Protein AF-A0AAV8XBT8-F1 (afdb_monomer_lite)

Sequence (135 aa):
MTQSQFKLPLLEVRPECAGLLRN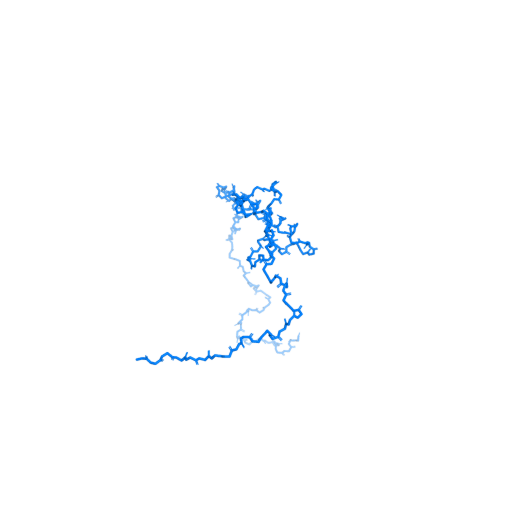LPVTEPPITPPSQSLSPYFSDNTDPEKYLKAGFTGHVPFGYASFGKTNEPMTNSALCDFTTNYRKRLSNEWAPVQIDKPEPPMLIQPTEIYHKHIGQLPNYGGHIPGAIFRI

pLDDT: mean 80.47, std 11.42, range [41.56, 94.75]

Secondary structure (DSSP, 8-state):
------------S-GGGTT--S-----PPP-PPPP-PPPTTTS-TT-TT-SPPTT--S--TTGGG-TTS-HHHHHHHHHHHHHHHHHHHHHHTTS------PPPP--SS---SS-SSSSPPTT--S--TTGGG--

Structure (mmCIF, N/CA/C/O backbone):
data_AF-A0AAV8XBT8-F1
#
_entry.id   AF-A0AAV8XBT8-F1
#
loop_
_atom_site.group_PDB
_atom_site.id
_atom_site.type_symbol
_atom_site.label_atom_id
_atom_site.label_alt_id
_atom_site.label_comp_id
_atom_site.label_asym_id
_atom_site.label_entity_id
_atom_site.label_seq_id
_atom_site.pdbx_PDB_ins_code
_atom_site.Cartn_x
_atom_site.Cartn_y
_atom_site.Cartn_z
_atom_site.occupancy
_atom_site.B_iso_or_equiv
_atom_site.auth_seq_id
_atom_site.auth_comp_id
_atom_site.auth_asym_id
_atom_site.auth_atom_id
_atom_site.pdbx_PDB_model_num
ATOM 1 N N . MET A 1 1 ? -64.464 36.083 16.682 1.00 41.56 1 MET A N 1
ATOM 2 C CA . MET A 1 1 ? -63.796 34.770 16.550 1.00 41.56 1 MET A CA 1
ATOM 3 C C . MET A 1 1 ? -64.556 33.775 17.413 1.00 41.56 1 MET A C 1
ATOM 5 O O . MET A 1 1 ? -64.715 34.032 18.598 1.00 41.56 1 MET A O 1
ATOM 9 N N . THR A 1 2 ? -65.108 32.716 16.829 1.00 46.78 2 THR A N 1
ATOM 10 C CA . THR A 1 2 ? -65.909 31.694 17.525 1.00 46.78 2 THR A CA 1
ATOM 11 C C . THR A 1 2 ? -65.005 30.556 18.001 1.00 46.78 2 THR A C 1
ATOM 13 O O . THR A 1 2 ? -64.378 29.891 17.180 1.00 46.78 2 THR A O 1
ATOM 16 N N . GLN A 1 3 ? -64.922 30.332 19.316 1.00 60.34 3 GLN A N 1
ATOM 17 C CA . GLN A 1 3 ? -64.258 29.157 19.891 1.00 60.34 3 GLN A CA 1
ATOM 18 C C . GLN A 1 3 ? -65.140 27.920 19.681 1.00 60.34 3 GLN A C 1
ATOM 20 O O . GLN A 1 3 ? -66.298 27.901 20.096 1.00 60.34 3 GLN A O 1
ATOM 25 N N . SER A 1 4 ? -64.589 26.889 19.043 1.00 59.00 4 SER A N 1
ATOM 26 C CA . SER A 1 4 ? -65.241 25.585 18.914 1.00 59.00 4 SER A CA 1
ATOM 27 C C . SER A 1 4 ? -65.282 24.895 20.281 1.00 59.00 4 SER A C 1
ATOM 29 O O . SER A 1 4 ? -64.238 24.554 20.835 1.00 59.00 4 SER A O 1
ATOM 31 N N . GLN A 1 5 ? -66.481 24.710 20.839 1.00 65.06 5 GLN A N 1
ATOM 32 C CA . GLN A 1 5 ? -66.710 23.920 22.052 1.00 65.06 5 GLN A CA 1
ATOM 33 C C . GLN A 1 5 ? -67.070 22.484 21.659 1.00 65.06 5 GLN A C 1
ATOM 35 O O . GLN A 1 5 ? -68.241 22.111 21.634 1.00 65.06 5 GLN A O 1
ATOM 40 N N . PHE A 1 6 ? -66.068 21.667 21.336 1.00 63.19 6 PHE A N 1
ATOM 41 C CA . PHE A 1 6 ? -66.275 20.224 21.212 1.00 63.19 6 PHE A CA 1
ATOM 42 C C . PHE A 1 6 ? -66.114 19.570 22.588 1.00 63.19 6 PHE A C 1
ATOM 44 O O . PHE A 1 6 ? -65.070 19.682 23.223 1.00 63.19 6 PHE A O 1
ATOM 51 N N . LYS A 1 7 ? -67.181 18.917 23.060 1.00 63.47 7 LYS A N 1
ATOM 52 C CA . LYS A 1 7 ? -67.321 18.369 24.420 1.00 63.47 7 LYS A CA 1
ATOM 53 C C . LYS A 1 7 ? -67.361 16.836 24.419 1.00 63.47 7 LYS A C 1
ATOM 55 O O . LYS A 1 7 ? -68.115 16.233 25.176 1.00 63.47 7 LYS A O 1
ATOM 60 N N . LEU A 1 8 ? -66.604 16.201 23.523 1.00 67.19 8 LEU A N 1
ATOM 61 C CA . LEU A 1 8 ? -66.467 14.746 23.535 1.00 67.19 8 LEU A CA 1
ATOM 62 C C . LEU A 1 8 ? -65.398 14.354 24.566 1.00 67.19 8 LEU A C 1
ATOM 64 O O . LEU A 1 8 ? -64.299 14.912 24.519 1.00 67.19 8 LEU A O 1
ATOM 68 N N . PRO A 1 9 ? -65.688 13.423 25.493 1.00 67.62 9 PRO A N 1
ATOM 69 C CA . PRO A 1 9 ? -64.660 12.868 26.359 1.00 67.62 9 PRO A CA 1
ATOM 70 C C . PRO A 1 9 ? -63.624 12.147 25.492 1.00 67.62 9 PRO A C 1
ATOM 72 O O . PRO A 1 9 ? -63.979 11.417 24.565 1.00 67.62 9 PRO A O 1
ATOM 75 N N . LEU A 1 10 ? -62.341 12.374 25.774 1.00 65.62 10 LEU A N 1
ATOM 76 C CA . LEU A 1 10 ? -61.260 11.635 25.129 1.00 65.62 10 LEU A CA 1
ATOM 77 C C . LEU A 1 10 ? -61.424 10.151 25.486 1.00 65.62 10 LEU A C 1
ATOM 79 O O . LEU A 1 10 ? -61.277 9.769 26.643 1.00 65.62 10 LEU A O 1
ATOM 83 N N . LEU A 1 11 ? -61.779 9.332 24.497 1.00 68.62 11 LEU A N 1
ATOM 84 C CA . LEU A 1 11 ? -61.852 7.881 24.639 1.00 68.62 11 LEU A CA 1
ATOM 85 C C . LEU A 1 11 ? -60.439 7.310 24.500 1.00 68.62 11 LEU A C 1
ATOM 87 O O . LEU A 1 11 ? -59.784 7.516 23.476 1.00 68.62 11 LEU A O 1
ATOM 91 N N . GLU A 1 12 ? -59.965 6.593 25.519 1.00 65.19 12 GLU A N 1
ATOM 92 C CA . GLU A 1 12 ? -58.714 5.844 25.418 1.00 65.19 12 GLU A CA 1
ATOM 93 C C . GLU A 1 12 ? -58.863 4.747 24.363 1.00 65.19 12 GLU A C 1
ATOM 95 O O . GLU A 1 12 ? -59.645 3.811 24.505 1.00 65.19 12 GLU A O 1
ATOM 100 N N . VAL A 1 13 ? -58.103 4.873 23.276 1.00 65.81 13 VAL A N 1
ATOM 101 C CA . VAL A 1 13 ? -58.205 3.978 22.113 1.00 65.81 13 VAL A CA 1
ATOM 102 C C . VAL A 1 13 ? -57.604 2.590 22.406 1.00 65.81 13 VAL A C 1
ATOM 104 O O . VAL A 1 13 ? -57.884 1.657 21.656 1.00 65.81 13 VAL A O 1
ATOM 107 N N . ARG A 1 14 ? -56.793 2.441 23.474 1.00 68.06 14 ARG A N 1
ATOM 108 C CA . ARG A 1 14 ? -56.101 1.196 23.886 1.00 68.06 14 ARG A CA 1
ATOM 109 C C . ARG A 1 14 ? -55.783 1.155 25.393 1.00 68.06 14 ARG A C 1
ATOM 111 O O . ARG A 1 14 ? -54.668 1.528 25.778 1.00 68.06 14 ARG A O 1
ATOM 118 N N . PRO A 1 15 ? -56.723 0.729 26.253 1.00 68.94 15 PRO A N 1
ATOM 119 C CA . PRO A 1 15 ? -56.503 0.658 27.700 1.00 68.94 15 PRO A CA 1
ATOM 120 C C . PRO A 1 15 ? -55.397 -0.338 28.089 1.00 68.94 15 PRO A C 1
ATOM 122 O O . PRO A 1 15 ? -54.740 -0.161 29.107 1.00 68.94 15 PRO A O 1
ATOM 125 N N . GLU A 1 16 ? -55.106 -1.344 27.260 1.00 71.00 16 GLU A N 1
ATOM 126 C CA . GLU A 1 16 ? -54.014 -2.302 27.472 1.00 71.00 16 GLU A CA 1
ATOM 127 C C . GLU A 1 16 ? -52.615 -1.675 27.355 1.00 71.00 16 GLU A C 1
ATOM 129 O O . GLU A 1 16 ? -51.627 -2.246 27.811 1.00 71.00 16 GLU A O 1
ATOM 134 N N . CYS A 1 17 ? -52.521 -0.499 26.732 1.00 62.28 17 CYS A N 1
ATOM 135 C CA . CYS A 1 17 ? -51.286 0.271 26.614 1.00 62.28 17 CYS A CA 1
ATOM 136 C C . CYS A 1 17 ? -51.183 1.391 27.662 1.00 62.28 17 CYS A C 1
ATOM 138 O O . CYS A 1 17 ? -50.178 2.111 27.675 1.00 62.28 17 CYS A O 1
ATOM 140 N N . ALA A 1 18 ? -52.188 1.552 28.530 1.00 61.12 18 ALA A N 1
ATOM 141 C CA . ALA A 1 18 ? -52.143 2.495 29.638 1.00 61.12 18 ALA A CA 1
ATOM 142 C C . ALA A 1 18 ? -51.095 2.015 30.659 1.00 61.12 18 ALA A C 1
ATOM 144 O O . ALA A 1 18 ? -51.279 1.013 31.342 1.00 61.12 18 ALA A O 1
ATOM 145 N N . GLY A 1 19 ? -49.950 2.701 30.719 1.00 64.88 19 GLY A N 1
ATOM 146 C CA . GLY A 1 19 ? -48.833 2.362 31.614 1.00 64.88 19 GLY A CA 1
ATOM 147 C C . GLY A 1 19 ? -47.571 1.837 30.921 1.00 64.88 19 GLY A C 1
ATOM 148 O O . GLY A 1 19 ? -46.522 1.768 31.560 1.00 64.88 19 GLY A O 1
ATOM 149 N N . LEU A 1 20 ? -47.611 1.553 29.612 1.00 63.00 20 LEU A N 1
ATOM 150 C CA . LEU A 1 20 ? -46.387 1.362 28.828 1.00 63.00 20 LEU A CA 1
ATOM 151 C C . LEU A 1 20 ? -45.715 2.725 28.632 1.00 63.00 20 LEU A C 1
ATOM 153 O O . LEU A 1 20 ? -46.047 3.481 27.714 1.00 63.00 20 LEU A O 1
ATOM 157 N N . LEU A 1 21 ? -44.771 3.049 29.517 1.00 64.81 21 LEU A N 1
ATOM 158 C CA . LEU A 1 21 ? -43.859 4.179 29.358 1.00 64.81 21 LEU A CA 1
ATOM 159 C C . LEU A 1 21 ? -43.094 4.004 28.040 1.00 64.81 21 LEU A C 1
ATOM 161 O O . LEU A 1 21 ? -42.098 3.293 27.972 1.00 64.81 21 LEU A O 1
ATOM 165 N N . ARG A 1 22 ? -43.561 4.672 26.978 1.00 62.94 22 ARG A N 1
ATOM 166 C CA . ARG A 1 22 ? -42.886 4.691 25.666 1.00 62.94 22 ARG A CA 1
ATOM 167 C C . ARG A 1 22 ? -41.481 5.297 25.739 1.00 62.94 22 ARG A C 1
ATOM 169 O O . ARG A 1 22 ? -40.665 5.03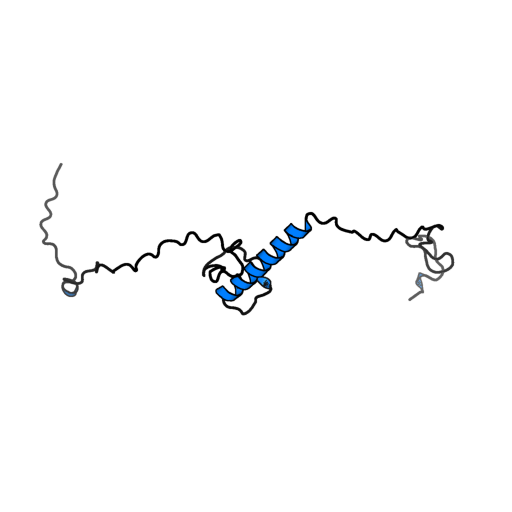9 24.866 1.00 62.94 22 ARG A O 1
ATOM 176 N N . ASN A 1 23 ? -41.212 6.065 26.793 1.00 69.00 23 ASN A N 1
ATOM 177 C CA . ASN A 1 23 ? -39.960 6.770 27.028 1.00 69.00 23 ASN A CA 1
ATOM 178 C C . ASN A 1 23 ? -39.278 6.213 28.282 1.00 69.00 23 ASN A C 1
ATOM 180 O O . ASN A 1 23 ? -39.134 6.925 29.275 1.00 69.00 23 ASN A O 1
ATOM 184 N N . LEU A 1 24 ? -38.903 4.931 28.271 1.00 72.12 24 LEU A N 1
ATOM 185 C CA . LEU A 1 24 ? -37.962 4.444 29.275 1.00 72.12 24 LEU A CA 1
ATOM 186 C C . LEU A 1 24 ? -36.645 5.212 29.063 1.00 72.12 24 LEU A C 1
ATOM 188 O O . LEU A 1 24 ? -36.120 5.166 27.947 1.00 72.12 24 LEU A O 1
ATOM 192 N N . PRO A 1 25 ? -36.121 5.943 30.062 1.00 71.62 25 PRO A N 1
ATOM 193 C CA . PRO A 1 25 ? -34.821 6.576 29.930 1.00 71.62 25 PRO A CA 1
ATOM 194 C C . PRO A 1 25 ? -33.781 5.466 29.783 1.00 71.62 25 PRO A C 1
ATOM 196 O O . PRO A 1 25 ? -33.477 4.744 30.730 1.00 71.62 25 PRO A O 1
ATOM 199 N N . VAL A 1 26 ? -33.291 5.288 28.561 1.00 77.56 26 VAL A N 1
ATOM 200 C CA . VAL A 1 26 ? -32.167 4.404 28.281 1.00 77.56 26 VAL A CA 1
ATOM 201 C C . VAL A 1 26 ? -30.923 5.123 28.773 1.00 77.56 26 VAL A C 1
ATOM 203 O O . VAL A 1 26 ? -30.652 6.248 28.360 1.00 77.56 26 VAL A O 1
ATOM 206 N N . THR A 1 27 ? -30.181 4.492 29.676 1.00 80.81 27 THR A N 1
ATOM 207 C CA . THR A 1 27 ? -28.882 5.003 30.104 1.00 80.81 27 THR A CA 1
ATOM 208 C C . THR A 1 27 ? -27.951 4.965 28.898 1.00 80.81 27 THR A C 1
ATOM 210 O O . THR A 1 27 ? -27.581 3.884 28.436 1.00 80.81 27 THR A O 1
ATOM 213 N N . GLU A 1 28 ? -27.615 6.132 28.352 1.00 80.06 28 GLU A N 1
ATOM 214 C CA . GLU A 1 28 ? -26.648 6.211 27.262 1.00 80.06 28 GLU A CA 1
ATOM 215 C C . GLU A 1 28 ? -25.301 5.653 27.746 1.00 80.06 28 GLU A C 1
ATOM 217 O O . GLU A 1 28 ? -24.890 5.923 28.883 1.00 80.06 28 GLU A O 1
ATOM 222 N N . PRO A 1 29 ? -24.609 4.845 26.925 1.00 82.19 29 PRO A N 1
ATOM 223 C CA . PRO A 1 29 ? -23.275 4.391 27.272 1.00 82.19 29 PRO A CA 1
ATOM 224 C C . PRO A 1 29 ? -22.358 5.610 27.460 1.00 82.19 29 PRO A C 1
ATOM 226 O O . PRO A 1 29 ? -22.484 6.592 26.723 1.00 82.19 29 PRO A O 1
ATOM 229 N N . PRO A 1 30 ? -21.428 5.572 28.431 1.00 82.25 30 PRO A N 1
ATOM 230 C CA . PRO A 1 30 ? -20.521 6.684 28.666 1.00 82.25 30 PRO A CA 1
ATOM 231 C C . PRO A 1 30 ? -19.719 6.979 27.396 1.00 82.25 30 PRO A C 1
ATOM 233 O O . PRO A 1 30 ? -19.049 6.102 26.848 1.00 82.25 30 PRO A O 1
ATOM 236 N N . ILE A 1 31 ? -19.793 8.227 26.930 1.00 80.19 31 ILE A N 1
ATOM 237 C CA . ILE A 1 31 ? -19.020 8.698 25.783 1.00 80.19 31 ILE A CA 1
ATOM 238 C C . ILE A 1 31 ? -17.558 8.742 26.222 1.00 80.19 31 ILE A C 1
ATOM 240 O O . ILE A 1 31 ? -17.170 9.562 27.055 1.00 80.19 31 ILE A O 1
ATOM 244 N N . THR A 1 32 ? -16.733 7.852 25.678 1.00 77.19 32 THR A N 1
ATOM 245 C CA . THR A 1 32 ? -15.284 7.967 25.840 1.00 77.19 32 THR A CA 1
ATOM 246 C C . THR A 1 32 ? -14.822 9.250 25.156 1.00 77.19 32 THR A C 1
ATOM 248 O O . THR A 1 32 ? -15.199 9.471 23.999 1.00 77.19 32 THR A O 1
ATOM 251 N N . PRO A 1 33 ? -14.026 10.103 25.826 1.00 79.00 33 PRO A N 1
ATOM 252 C CA . PRO A 1 33 ? -13.534 11.320 25.204 1.00 79.00 33 PRO A CA 1
ATOM 253 C C . PRO A 1 33 ? -12.772 10.963 23.919 1.00 79.00 33 PRO A C 1
ATOM 255 O O . PRO A 1 33 ? -12.041 9.967 23.908 1.00 79.00 33 PRO A O 1
ATOM 258 N N . PRO A 1 34 ? -12.945 11.734 22.830 1.00 70.31 34 PRO A N 1
ATOM 259 C CA . PRO A 1 34 ? -12.222 11.477 21.598 1.00 70.31 34 PRO A CA 1
ATOM 260 C C . PRO A 1 34 ? -10.725 11.572 21.886 1.00 70.31 34 PRO A C 1
ATOM 262 O O . PRO A 1 34 ? -10.230 12.604 22.343 1.00 70.31 34 PRO A O 1
ATOM 265 N N . SER A 1 35 ? -10.006 10.480 21.632 1.00 70.00 35 SER A N 1
ATOM 266 C CA . SER A 1 35 ? -8.549 10.510 21.610 1.00 70.00 35 SER A CA 1
ATOM 267 C C . SER A 1 35 ? -8.126 11.534 20.559 1.00 70.00 35 SER A C 1
ATOM 269 O O . SER A 1 35 ? -8.598 11.483 19.422 1.00 70.00 35 SER A O 1
ATOM 271 N N . GLN A 1 36 ? -7.241 12.467 20.915 1.00 64.12 36 GLN A N 1
ATOM 272 C CA . GLN A 1 36 ? -6.585 13.358 19.951 1.00 64.12 36 GLN A CA 1
ATOM 273 C C . GLN A 1 36 ? -5.532 12.578 19.144 1.00 64.12 36 GLN A C 1
ATOM 275 O O . GLN A 1 36 ? -4.390 13.010 19.000 1.00 64.12 36 GLN A O 1
ATOM 280 N N . SER A 1 37 ? -5.888 11.384 18.665 1.00 65.38 37 SER A N 1
ATOM 281 C CA . SER A 1 37 ? -4.997 10.554 17.878 1.00 65.38 37 SER A CA 1
ATOM 282 C C . SER A 1 37 ? -4.712 11.269 16.567 1.00 65.38 37 SER A C 1
ATOM 284 O O . SER A 1 37 ? -5.627 11.714 15.866 1.00 65.38 37 SER A O 1
ATOM 286 N N . LEU A 1 38 ? -3.429 11.355 16.233 1.00 75.88 38 LEU A N 1
ATOM 287 C CA . LEU A 1 38 ? -2.988 11.712 14.896 1.00 75.88 38 LEU A CA 1
ATOM 288 C C . LEU A 1 38 ? -3.711 10.835 13.865 1.00 75.88 38 LEU A C 1
ATOM 290 O O . LEU A 1 38 ? -4.125 9.709 14.143 1.00 75.88 38 LEU A O 1
ATOM 294 N N . SER A 1 39 ? -3.876 11.375 12.660 1.00 85.69 39 SER A N 1
ATOM 295 C CA . SER A 1 39 ? -4.457 10.625 11.551 1.00 85.69 39 SER A CA 1
ATOM 296 C C . SER A 1 39 ? -3.704 9.296 11.356 1.00 85.69 39 SER A C 1
ATOM 298 O O . SER A 1 39 ? -2.470 9.337 11.281 1.00 85.69 39 SER A O 1
ATOM 300 N N . PRO A 1 40 ? -4.393 8.145 11.185 1.00 88.62 40 PRO A N 1
ATOM 301 C CA . PRO A 1 40 ? -3.756 6.828 11.035 1.00 88.62 40 PRO A CA 1
ATOM 302 C C . PRO A 1 40 ? -2.711 6.769 9.912 1.00 88.62 40 PRO A C 1
ATOM 304 O O . PRO A 1 40 ? -1.795 5.950 9.929 1.00 88.62 40 PRO A O 1
ATOM 307 N N . TYR A 1 41 ? -2.820 7.668 8.933 1.00 89.69 41 TYR A N 1
ATOM 308 C CA . TYR A 1 41 ? -1.856 7.820 7.847 1.00 89.69 41 TYR A CA 1
ATOM 309 C C . TYR A 1 41 ? -0.455 8.236 8.309 1.00 89.69 41 TYR A C 1
ATOM 311 O O . TYR A 1 41 ? 0.511 7.914 7.624 1.00 89.69 41 TYR A O 1
ATOM 319 N N . PHE A 1 42 ? -0.330 8.937 9.437 1.00 86.44 42 PHE A N 1
ATOM 320 C CA . PHE A 1 42 ? 0.940 9.483 9.928 1.00 86.44 42 PHE A CA 1
ATOM 321 C C . PHE A 1 42 ? 1.264 9.096 11.376 1.00 86.44 42 PHE A C 1
ATOM 323 O O . PHE A 1 42 ? 2.334 9.461 11.864 1.00 86.44 42 PHE A O 1
ATOM 330 N N . SER A 1 43 ? 0.395 8.326 12.038 1.00 89.69 43 SER A N 1
ATOM 331 C CA . SER A 1 43 ? 0.696 7.680 13.319 1.00 89.69 43 SER A CA 1
ATOM 332 C C . SER A 1 43 ? 1.925 6.771 13.216 1.00 89.69 43 SER A C 1
ATOM 334 O O . SER A 1 43 ? 2.316 6.330 12.124 1.00 89.69 43 SER A O 1
ATOM 336 N N . ASP A 1 44 ? 2.560 6.485 14.350 1.00 90.38 44 ASP A N 1
ATOM 337 C CA . ASP A 1 44 ? 3.731 5.612 14.372 1.00 90.38 44 ASP A CA 1
ATOM 338 C C . ASP A 1 44 ? 3.370 4.150 14.063 1.00 90.38 44 ASP A C 1
ATOM 340 O O . ASP A 1 44 ? 2.251 3.711 14.291 1.00 90.38 44 ASP A O 1
ATOM 344 N N . ASN A 1 45 ? 4.314 3.379 13.520 1.00 92.06 45 ASN A N 1
ATOM 345 C CA . ASN A 1 45 ? 4.081 1.972 13.158 1.00 92.06 45 ASN A CA 1
ATOM 346 C C . ASN A 1 45 ? 3.865 1.065 14.374 1.00 92.06 45 ASN A C 1
ATOM 348 O O . ASN A 1 45 ? 3.345 -0.035 14.226 1.00 92.06 45 ASN A O 1
ATOM 352 N N . THR A 1 46 ? 4.291 1.513 15.554 1.00 91.44 46 THR A N 1
ATOM 353 C CA . THR A 1 46 ? 4.107 0.796 16.819 1.00 91.44 46 THR A CA 1
ATOM 354 C C . THR A 1 46 ? 2.724 1.024 17.434 1.00 91.44 46 THR A C 1
ATOM 356 O O . THR A 1 46 ? 2.364 0.327 18.380 1.00 91.44 46 THR A O 1
ATOM 359 N N . ASP A 1 47 ? 1.948 1.976 16.904 1.00 90.75 47 ASP A N 1
ATOM 360 C CA . ASP A 1 47 ? 0.638 2.340 17.432 1.00 90.75 47 ASP A CA 1
ATOM 361 C C . ASP A 1 47 ? -0.409 1.262 17.086 1.00 90.75 47 ASP A C 1
ATOM 363 O O . ASP A 1 47 ? -0.677 1.030 15.898 1.00 90.75 47 ASP A O 1
ATOM 367 N N . PRO A 1 48 ? -1.028 0.604 18.088 1.00 89.56 48 PRO A N 1
ATOM 368 C CA . PRO A 1 48 ? -2.067 -0.391 17.843 1.00 89.56 48 PRO A CA 1
ATOM 369 C C . PRO A 1 48 ? -3.320 0.215 17.199 1.00 89.56 48 PRO A C 1
ATOM 371 O O . PRO A 1 48 ? -4.023 -0.481 16.477 1.00 89.56 48 PRO A O 1
ATOM 374 N N . GLU A 1 49 ? -3.584 1.512 17.386 1.00 90.00 49 GLU A N 1
ATOM 375 C CA . GLU A 1 49 ? -4.748 2.200 16.815 1.00 90.00 49 GLU A CA 1
ATOM 376 C C . GLU A 1 49 ? -4.506 2.708 15.383 1.00 90.00 49 GLU A C 1
ATOM 378 O O . GLU A 1 49 ? -5.355 3.381 14.789 1.00 90.00 49 GLU A O 1
ATOM 383 N N . LYS A 1 50 ? -3.369 2.347 14.775 1.00 92.62 50 LYS A N 1
ATOM 384 C CA . LYS A 1 50 ? -3.052 2.659 13.380 1.00 92.62 50 LYS A CA 1
ATOM 385 C C . LYS A 1 50 ? -3.790 1.729 12.420 1.00 92.62 50 LYS A C 1
ATOM 387 O O . LYS A 1 50 ? -3.194 0.886 11.763 1.00 92.62 50 LYS A O 1
ATOM 392 N N . TYR A 1 51 ? -5.099 1.877 12.321 1.00 93.62 51 TYR A N 1
ATOM 393 C CA . TYR A 1 51 ? -5.932 1.187 11.340 1.00 93.62 51 TYR A CA 1
ATOM 394 C C . TYR A 1 51 ? -7.123 2.064 10.966 1.00 93.62 51 TYR A C 1
ATOM 396 O O . TYR A 1 51 ? -7.435 3.055 11.629 1.00 93.62 51 TYR A O 1
ATOM 404 N N . LEU A 1 52 ? -7.794 1.723 9.871 1.00 93.06 52 LEU A N 1
ATOM 405 C CA . LEU A 1 52 ? -8.981 2.456 9.445 1.00 93.06 52 LEU A CA 1
ATOM 406 C C . LEU A 1 52 ? -10.208 1.841 10.112 1.00 93.06 52 LEU A C 1
ATOM 408 O O . LEU A 1 52 ? -10.388 0.625 10.119 1.00 93.06 52 LEU A O 1
ATOM 412 N N . LYS A 1 53 ? -11.068 2.683 10.688 1.00 91.94 53 LYS A N 1
ATOM 413 C CA . LYS A 1 53 ? -12.278 2.204 11.361 1.00 91.94 53 LYS A CA 1
ATOM 414 C C . LYS A 1 53 ? -13.224 1.527 10.363 1.00 91.94 53 LYS A C 1
ATOM 416 O O . LYS A 1 53 ? -13.269 1.868 9.177 1.00 91.94 53 LYS A O 1
ATOM 421 N N . ALA A 1 54 ? -13.987 0.549 10.849 1.00 90.88 54 ALA A N 1
ATOM 422 C CA . ALA A 1 54 ? -14.988 -0.136 10.040 1.00 90.88 54 ALA A CA 1
ATOM 423 C C . ALA A 1 54 ? -15.986 0.869 9.439 1.00 90.88 54 ALA A C 1
ATOM 425 O O . ALA A 1 54 ? -16.441 1.782 10.123 1.00 90.88 54 ALA A O 1
ATOM 426 N N . GLY A 1 55 ? -16.300 0.712 8.151 1.00 91.38 55 GLY A N 1
ATOM 427 C CA . GLY A 1 55 ? -17.144 1.656 7.411 1.00 91.38 55 GLY A CA 1
ATOM 428 C C . GLY A 1 55 ? -16.389 2.806 6.738 1.00 91.38 55 GLY A C 1
ATOM 429 O O . GLY A 1 55 ? -17.017 3.617 6.065 1.00 91.38 55 GLY A O 1
ATOM 430 N N . PHE A 1 56 ? -15.059 2.877 6.856 1.00 91.62 56 PHE A N 1
ATOM 431 C CA . PHE A 1 56 ? -14.263 3.804 6.054 1.00 91.62 56 PHE A 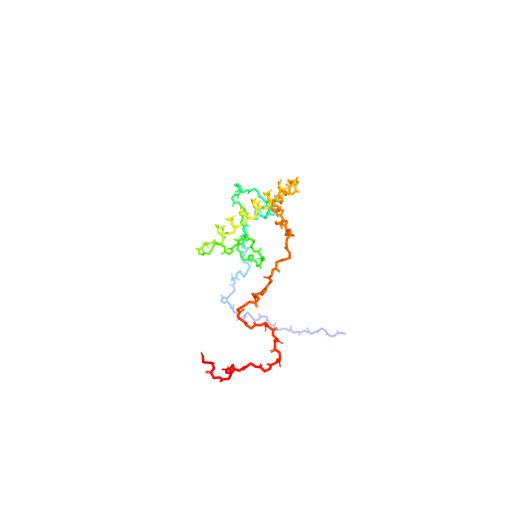CA 1
ATOM 432 C C . PHE A 1 56 ? -14.396 3.490 4.555 1.00 91.62 56 PHE A C 1
ATOM 434 O O . PHE A 1 56 ? -14.129 2.372 4.119 1.00 91.62 56 PHE A O 1
ATOM 441 N N . THR A 1 57 ? -14.798 4.487 3.767 1.00 92.19 57 THR A N 1
ATOM 442 C CA . THR A 1 57 ? -15.050 4.369 2.317 1.00 92.19 57 THR A CA 1
ATOM 443 C C . THR A 1 57 ? -13.974 5.030 1.455 1.00 92.19 57 THR A C 1
ATOM 445 O O . THR A 1 57 ? -14.073 5.029 0.228 1.00 92.19 57 THR A O 1
ATOM 448 N N . GLY A 1 58 ? -12.955 5.622 2.080 1.00 91.44 58 GLY A N 1
ATOM 449 C CA . GLY A 1 58 ? -11.855 6.271 1.379 1.00 91.44 58 GLY A CA 1
ATOM 450 C C . GLY A 1 58 ? -10.819 5.285 0.837 1.00 91.44 58 GLY A C 1
ATOM 451 O O . GLY A 1 58 ? -10.892 4.070 1.025 1.00 91.44 58 GLY A O 1
ATOM 452 N N . HIS A 1 59 ? -9.803 5.830 0.173 1.00 91.50 59 HIS A N 1
ATOM 453 C CA . HIS A 1 59 ? -8.709 5.038 -0.376 1.00 91.50 59 HIS A CA 1
ATOM 454 C C . HIS A 1 59 ? -7.770 4.500 0.721 1.00 91.50 59 HIS A C 1
ATOM 456 O O . HIS A 1 59 ? -7.301 5.254 1.580 1.00 91.50 59 HIS A O 1
ATOM 462 N N . VAL A 1 60 ? -7.441 3.205 0.637 1.00 92.25 60 VAL A N 1
ATOM 463 C CA . VAL A 1 60 ? -6.450 2.534 1.493 1.00 92.25 60 VAL A CA 1
ATOM 464 C C . VAL A 1 60 ? -5.145 2.342 0.704 1.00 92.25 60 VAL A C 1
ATOM 466 O O . VAL A 1 60 ? -5.093 1.483 -0.184 1.00 92.25 60 VAL A O 1
ATOM 469 N N . PRO A 1 61 ? -4.082 3.114 0.995 1.00 91.31 61 PRO A N 1
ATOM 470 C CA . PRO A 1 61 ? -2.814 3.003 0.280 1.00 91.31 61 PRO A CA 1
ATOM 471 C C . PRO A 1 61 ? -2.188 1.632 0.542 1.00 91.31 61 PRO A C 1
ATOM 473 O O . PRO A 1 61 ? -2.258 1.141 1.659 1.00 91.31 61 PRO A O 1
ATOM 476 N N . PHE A 1 62 ? -1.592 1.003 -0.478 1.00 90.88 62 PHE A N 1
ATOM 477 C CA . PHE A 1 62 ? -0.993 -0.347 -0.399 1.00 90.88 62 PHE A CA 1
ATOM 478 C C . PHE A 1 62 ? -1.949 -1.482 0.043 1.00 90.88 62 PHE A C 1
ATOM 480 O O . PHE A 1 62 ? -1.519 -2.620 0.212 1.00 90.88 62 PHE A O 1
ATOM 487 N N . GLY A 1 63 ? -3.261 -1.228 0.148 1.00 88.69 63 GLY A N 1
ATOM 488 C CA . GLY A 1 63 ? -4.240 -2.223 0.605 1.00 88.69 63 GLY A CA 1
ATOM 489 C C . GLY A 1 63 ? -4.412 -3.424 -0.332 1.00 88.69 63 GLY A C 1
ATOM 490 O O . GLY A 1 63 ? -4.798 -4.500 0.117 1.00 88.69 63 GLY A O 1
ATOM 491 N N . TYR A 1 64 ? -4.074 -3.272 -1.617 1.00 85.50 64 TYR A N 1
ATOM 492 C CA . TYR A 1 64 ? -4.214 -4.331 -2.622 1.00 85.50 64 TYR A CA 1
ATOM 493 C C . TYR A 1 64 ? -3.358 -5.570 -2.324 1.00 85.50 64 TYR A C 1
ATOM 495 O O . TYR A 1 64 ? -3.689 -6.651 -2.775 1.00 85.50 64 TYR A O 1
ATOM 503 N N . ALA A 1 65 ? -2.254 -5.456 -1.585 1.00 83.12 65 ALA A N 1
ATOM 504 C CA . ALA A 1 65 ? -1.408 -6.615 -1.297 1.00 83.12 65 ALA A CA 1
ATOM 505 C C . ALA A 1 65 ? -1.972 -7.500 -0.167 1.00 83.12 65 ALA A C 1
ATOM 507 O O . ALA A 1 65 ? -1.534 -8.633 0.014 1.00 83.12 65 ALA A O 1
ATOM 508 N N . SER A 1 66 ? -2.944 -6.994 0.599 1.00 83.56 66 SER A N 1
ATOM 509 C CA . SER A 1 66 ? -3.422 -7.601 1.848 1.00 83.56 66 SER A CA 1
ATOM 510 C C . SER A 1 66 ? -4.800 -8.260 1.714 1.00 83.56 66 SER A C 1
ATOM 512 O O . SER A 1 66 ? -5.645 -8.139 2.602 1.00 83.56 66 SER A O 1
ATOM 514 N N . PHE A 1 67 ? -5.041 -8.971 0.610 1.00 81.81 67 PHE A N 1
ATOM 515 C CA . PHE A 1 67 ? -6.282 -9.727 0.419 1.00 81.81 67 PHE A CA 1
ATOM 516 C C . PHE A 1 67 ? -6.451 -10.837 1.473 1.00 81.81 67 PHE A C 1
ATOM 518 O O . PHE A 1 67 ? -5.486 -11.471 1.894 1.00 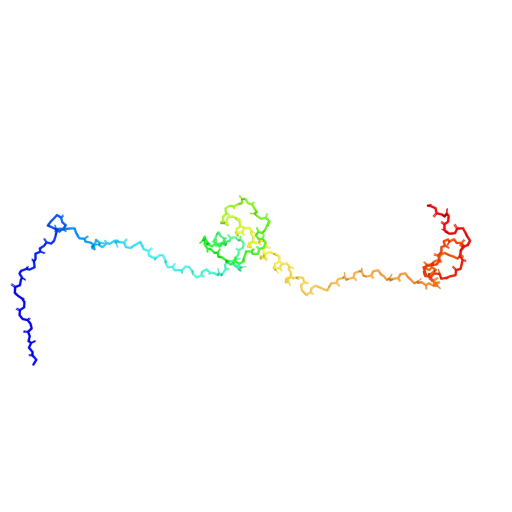81.81 67 PHE A O 1
ATOM 525 N N . GLY A 1 68 ? -7.696 -11.083 1.893 1.00 88.50 68 GLY A N 1
ATOM 526 C CA . GLY A 1 68 ? -8.055 -12.174 2.812 1.00 88.50 68 GLY A CA 1
ATOM 527 C C . GLY A 1 68 ? -7.880 -11.875 4.307 1.00 88.50 68 GLY A C 1
ATOM 528 O O . GLY A 1 68 ? -8.259 -12.701 5.133 1.00 88.50 68 GLY A O 1
ATOM 529 N N . LYS A 1 69 ? -7.353 -10.702 4.676 1.00 90.69 69 LYS A N 1
ATOM 530 C CA . LYS A 1 69 ? -7.283 -10.239 6.071 1.00 90.69 69 LYS A CA 1
ATOM 531 C C . LYS A 1 69 ? -8.557 -9.484 6.470 1.00 90.69 69 LYS A C 1
ATOM 533 O O . LYS A 1 69 ? -9.235 -8.898 5.628 1.00 90.69 69 LYS A O 1
ATOM 538 N N . THR A 1 70 ? -8.870 -9.470 7.765 1.00 93.00 70 THR A N 1
ATOM 539 C CA . THR A 1 70 ? -9.918 -8.601 8.325 1.00 93.00 70 THR A CA 1
ATOM 540 C C . THR A 1 70 ? -9.480 -7.131 8.286 1.00 93.00 70 THR A C 1
ATOM 542 O O . THR A 1 70 ? -8.296 -6.839 8.119 1.00 93.00 70 THR A O 1
ATOM 545 N N . ASN A 1 71 ? -10.429 -6.195 8.416 1.00 92.00 71 ASN A N 1
ATOM 546 C CA . ASN A 1 71 ? -10.186 -4.759 8.211 1.00 92.00 71 ASN A CA 1
ATOM 547 C C . ASN A 1 71 ? -8.988 -4.226 9.021 1.00 92.00 71 ASN A C 1
ATOM 549 O O . ASN A 1 71 ? -8.070 -3.649 8.444 1.00 92.00 71 ASN A O 1
ATOM 553 N N . GLU A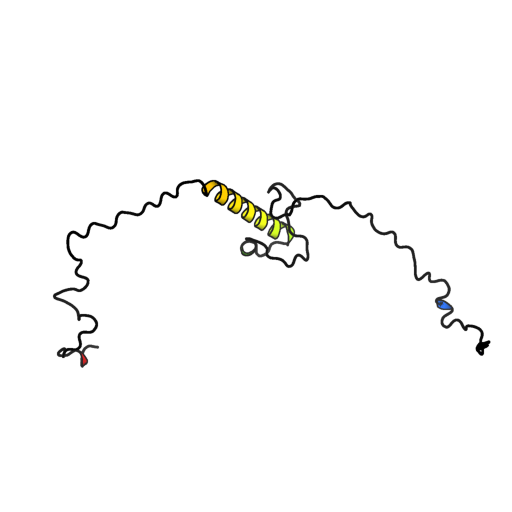 1 72 ? -8.966 -4.455 10.331 1.00 93.94 72 GLU A N 1
ATOM 554 C CA . GLU A 1 72 ? -7.918 -3.945 11.220 1.00 93.94 72 GLU A CA 1
ATOM 555 C C . GLU A 1 72 ? -6.501 -4.412 10.822 1.00 93.94 72 GLU A C 1
ATOM 557 O O . GLU A 1 72 ? -5.682 -3.559 10.473 1.00 93.94 72 GLU A O 1
ATOM 562 N N . PRO A 1 73 ? -6.186 -5.723 10.745 1.00 93.81 73 PRO A N 1
ATOM 563 C CA . PRO A 1 73 ? -4.851 -6.171 10.345 1.00 93.81 73 PRO A CA 1
ATOM 564 C C . PRO A 1 73 ? -4.522 -5.860 8.879 1.00 93.81 73 PRO A C 1
ATOM 566 O O . PRO A 1 73 ? -3.351 -5.687 8.537 1.00 93.81 73 PRO A O 1
ATOM 569 N N . MET A 1 74 ? -5.524 -5.787 7.995 1.00 94.31 74 MET A N 1
ATOM 570 C CA . MET A 1 74 ? -5.331 -5.373 6.603 1.00 94.31 74 MET A CA 1
ATOM 571 C C . MET A 1 74 ? -4.878 -3.911 6.527 1.00 94.31 74 MET A C 1
ATOM 573 O O . MET A 1 74 ? -3.861 -3.604 5.905 1.00 94.31 74 MET A O 1
ATOM 577 N N . THR A 1 75 ? -5.637 -3.005 7.143 1.00 94.50 75 THR A N 1
ATOM 578 C CA . THR A 1 75 ? -5.402 -1.562 7.046 1.00 94.50 75 THR A CA 1
ATOM 579 C C . THR A 1 75 ? -4.198 -1.132 7.874 1.00 94.50 75 THR A C 1
ATOM 581 O O . THR A 1 75 ? -3.440 -0.288 7.404 1.00 94.50 75 THR A O 1
ATOM 584 N N . ASN A 1 76 ? -3.931 -1.771 9.018 1.00 94.62 76 ASN A N 1
ATOM 585 C CA . ASN A 1 76 ? -2.703 -1.550 9.782 1.00 94.62 76 ASN A CA 1
ATOM 586 C C . ASN A 1 76 ? -1.447 -1.879 8.967 1.00 94.62 76 ASN A C 1
ATOM 588 O O . ASN A 1 76 ? -0.588 -1.016 8.789 1.00 94.62 76 ASN A O 1
ATOM 592 N N . SER A 1 77 ? -1.382 -3.082 8.383 1.00 94.38 77 SER A N 1
ATOM 593 C CA . SER A 1 77 ? -0.257 -3.494 7.532 1.00 94.38 77 SER A CA 1
ATOM 594 C C . SER A 1 77 ? -0.053 -2.519 6.370 1.00 94.38 77 SER A C 1
ATOM 596 O O . SER A 1 77 ? 1.061 -2.061 6.129 1.00 94.38 77 SER A O 1
ATOM 598 N N . ALA A 1 78 ? -1.138 -2.148 5.690 1.00 94.75 78 ALA A N 1
ATOM 599 C CA . ALA A 1 78 ? -1.096 -1.260 4.536 1.00 94.75 78 ALA A CA 1
ATOM 600 C C . ALA A 1 78 ? -0.615 0.165 4.894 1.00 94.75 78 ALA A C 1
ATOM 602 O O . ALA A 1 78 ? 0.187 0.761 4.172 1.00 94.75 78 ALA A O 1
ATOM 603 N N . LEU A 1 79 ? -1.046 0.706 6.039 1.00 94.50 79 LEU A N 1
ATOM 604 C CA . LEU A 1 79 ? -0.603 2.014 6.536 1.00 94.50 79 LEU A CA 1
ATOM 605 C C . LEU A 1 79 ? 0.857 1.993 7.024 1.00 94.50 79 LEU A C 1
ATOM 607 O O . LEU A 1 79 ? 1.593 2.971 6.843 1.00 94.50 79 LEU A O 1
ATOM 611 N N . CYS A 1 80 ? 1.306 0.889 7.619 1.00 94.00 80 CYS A N 1
ATOM 612 C CA . CYS A 1 80 ? 2.707 0.684 7.986 1.00 94.00 80 CYS A CA 1
ATOM 613 C C . CYS A 1 80 ? 3.612 0.641 6.746 1.00 94.00 80 CYS A C 1
ATOM 615 O O . CYS A 1 80 ? 4.634 1.333 6.705 1.00 94.00 80 CYS A O 1
ATOM 617 N N . ASP A 1 81 ? 3.203 -0.070 5.694 1.00 94.00 81 ASP A N 1
ATOM 618 C CA . ASP A 1 81 ? 3.922 -0.098 4.416 1.00 94.00 81 ASP A CA 1
ATOM 619 C C . ASP A 1 81 ? 3.952 1.282 3.755 1.00 94.00 81 ASP A C 1
ATOM 621 O O . ASP A 1 81 ? 5.009 1.736 3.304 1.00 94.00 81 ASP A O 1
ATOM 625 N N . PHE A 1 82 ? 2.815 1.985 3.747 1.00 93.50 82 PHE A N 1
ATOM 626 C CA . PHE A 1 82 ? 2.710 3.350 3.235 1.00 93.50 82 PHE A CA 1
ATOM 627 C C . PHE A 1 82 ? 3.709 4.288 3.915 1.00 93.50 82 PHE A C 1
ATOM 629 O O . PHE A 1 82 ? 4.528 4.918 3.246 1.00 93.50 82 PHE A O 1
ATOM 636 N N . THR A 1 83 ? 3.675 4.359 5.245 1.00 92.81 83 THR A N 1
ATOM 637 C CA . THR A 1 83 ? 4.541 5.264 6.016 1.00 92.81 83 THR A CA 1
ATOM 638 C C . THR A 1 83 ? 6.019 4.904 5.910 1.00 92.81 83 THR A C 1
ATOM 640 O O . THR A 1 83 ? 6.857 5.800 5.815 1.00 92.81 83 THR A O 1
ATOM 643 N N . THR A 1 84 ? 6.355 3.615 5.852 1.00 91.94 84 THR A N 1
ATOM 644 C CA . THR A 1 84 ? 7.736 3.148 5.662 1.00 91.94 84 THR A CA 1
ATOM 645 C C . THR A 1 84 ? 8.272 3.562 4.292 1.00 91.94 84 THR A C 1
ATOM 647 O O . THR A 1 84 ? 9.352 4.148 4.198 1.00 91.94 84 THR A O 1
ATOM 650 N N . ASN A 1 85 ? 7.497 3.333 3.226 1.00 91.06 85 ASN A N 1
ATOM 651 C CA . ASN A 1 85 ? 7.864 3.752 1.873 1.00 91.06 85 ASN A CA 1
ATOM 652 C C . ASN A 1 85 ? 7.941 5.276 1.746 1.00 91.06 85 ASN A C 1
ATOM 654 O O . ASN A 1 85 ? 8.866 5.794 1.121 1.00 91.06 85 ASN A O 1
ATOM 658 N N . TYR A 1 86 ? 7.003 5.998 2.357 1.00 90.44 86 TYR A N 1
ATOM 659 C CA . TYR A 1 86 ? 6.994 7.457 2.376 1.00 90.44 86 TYR A CA 1
ATOM 660 C C . TYR A 1 86 ? 8.259 8.022 3.039 1.00 90.44 86 TYR A C 1
ATOM 662 O O . TYR A 1 86 ? 8.965 8.824 2.431 1.00 90.44 86 TYR A O 1
ATOM 670 N N . ARG A 1 87 ? 8.616 7.533 4.236 1.00 89.31 87 ARG A N 1
ATOM 671 C CA . ARG A 1 87 ? 9.835 7.941 4.959 1.00 89.31 87 ARG A CA 1
ATOM 672 C C . ARG A 1 87 ? 11.111 7.590 4.185 1.00 89.31 87 ARG A C 1
ATOM 674 O O . ARG A 1 87 ? 12.005 8.424 4.092 1.00 89.31 87 ARG A O 1
ATOM 681 N N . LYS A 1 88 ? 11.177 6.399 3.579 1.00 88.88 88 LYS A N 1
ATOM 682 C CA . LYS A 1 88 ? 12.311 5.969 2.740 1.00 88.88 88 LYS A CA 1
ATOM 683 C C . LYS A 1 88 ? 12.485 6.842 1.494 1.00 88.88 88 LYS A C 1
ATOM 685 O O . LYS A 1 88 ? 13.604 7.091 1.057 1.00 88.88 88 LYS A O 1
ATOM 690 N N . ARG A 1 89 ? 11.386 7.293 0.887 1.00 86.31 89 ARG A N 1
ATOM 691 C CA . ARG A 1 89 ? 11.450 8.215 -0.253 1.00 86.31 89 ARG A CA 1
ATOM 692 C C . ARG A 1 89 ? 11.968 9.579 0.178 1.00 86.31 89 ARG A C 1
ATOM 694 O O . ARG A 1 89 ? 12.920 10.047 -0.430 1.00 86.31 89 ARG A O 1
ATOM 701 N N . LEU A 1 90 ? 11.420 10.146 1.254 1.00 85.25 90 LEU A N 1
ATOM 702 C CA . LEU A 1 90 ? 11.892 11.417 1.813 1.00 85.25 90 LEU A CA 1
ATOM 703 C C . LEU A 1 90 ? 13.385 11.380 2.167 1.00 85.25 90 LEU A C 1
ATOM 705 O O . LEU A 1 90 ? 14.103 12.333 1.882 1.00 85.25 90 LEU A O 1
ATOM 709 N N . SER A 1 91 ? 13.885 10.272 2.732 1.00 81.69 91 SER A N 1
ATOM 710 C CA . SER A 1 91 ? 15.317 10.146 3.037 1.00 81.69 91 SER A CA 1
ATOM 711 C C . SER A 1 91 ? 16.198 10.147 1.786 1.00 81.69 91 SER A C 1
ATOM 713 O O . SER A 1 91 ? 17.348 10.570 1.849 1.00 81.69 91 SER A O 1
ATOM 715 N N . ASN A 1 92 ? 15.665 9.690 0.650 1.00 73.44 92 ASN A N 1
ATOM 716 C CA . ASN A 1 92 ? 16.389 9.604 -0.615 1.00 73.44 92 ASN A CA 1
ATOM 717 C C . ASN A 1 92 ? 16.189 10.825 -1.525 1.00 73.44 92 ASN A C 1
ATOM 719 O O . ASN A 1 92 ? 16.874 10.908 -2.538 1.00 73.44 92 ASN A O 1
ATOM 723 N N . GLU A 1 93 ? 15.305 11.776 -1.199 1.00 70.88 93 GLU A N 1
ATOM 724 C CA . GLU A 1 93 ? 15.104 12.991 -2.014 1.00 70.88 93 GLU A CA 1
ATOM 725 C C . GLU A 1 93 ? 16.365 13.859 -2.095 1.00 70.88 93 GLU A C 1
ATOM 727 O O . GLU A 1 93 ? 16.621 14.494 -3.115 1.00 70.88 93 GLU A O 1
ATOM 732 N N . TRP A 1 94 ? 17.180 13.843 -1.041 1.00 69.44 94 TRP A N 1
ATOM 733 C CA . TRP A 1 94 ? 18.437 14.589 -0.969 1.00 69.44 94 TRP A CA 1
ATOM 734 C C . TRP A 1 94 ? 19.639 13.791 -1.481 1.00 69.44 94 TRP A C 1
ATOM 736 O O . TRP A 1 94 ? 20.736 14.338 -1.598 1.00 69.44 94 TRP A O 1
ATOM 746 N N . ALA A 1 95 ? 19.462 12.499 -1.766 1.00 72.75 95 ALA A N 1
ATOM 747 C CA . ALA A 1 95 ? 20.541 11.662 -2.258 1.00 72.75 95 ALA A CA 1
ATOM 748 C C . ALA A 1 95 ? 20.719 11.911 -3.766 1.00 72.75 95 ALA A C 1
ATOM 750 O O . ALA A 1 95 ? 19.768 11.716 -4.528 1.00 72.75 95 ALA A O 1
ATOM 751 N N . PRO A 1 96 ? 21.913 12.322 -4.233 1.00 72.75 96 PRO A N 1
ATOM 752 C CA . PRO A 1 96 ? 22.153 12.483 -5.658 1.00 72.75 96 PRO A CA 1
ATOM 753 C C . PRO A 1 96 ? 21.961 11.131 -6.344 1.00 72.75 96 PRO A C 1
ATOM 755 O O . PRO A 1 96 ? 22.703 10.181 -6.080 1.00 72.75 96 PRO A O 1
ATOM 758 N N . VAL A 1 97 ? 20.960 11.038 -7.224 1.00 71.81 97 VAL A N 1
ATOM 759 C CA . VAL A 1 97 ? 20.721 9.836 -8.026 1.00 71.81 97 VAL A CA 1
ATOM 760 C C . VAL A 1 97 ? 21.960 9.607 -8.884 1.00 71.81 97 VAL A C 1
ATOM 762 O O . VAL A 1 97 ? 22.231 10.368 -9.813 1.00 71.81 97 VAL A O 1
ATOM 765 N N . GLN A 1 98 ? 22.726 8.564 -8.564 1.00 71.38 98 GLN A N 1
ATOM 766 C CA . GLN A 1 98 ? 23.806 8.092 -9.421 1.00 71.38 98 GLN A CA 1
ATOM 767 C C . GLN A 1 98 ? 23.154 7.400 -10.617 1.00 71.38 98 GLN A C 1
ATOM 769 O O . GLN A 1 98 ? 22.876 6.202 -10.593 1.00 71.38 98 GLN A O 1
ATOM 774 N N . ILE A 1 99 ? 22.807 8.186 -11.637 1.00 72.50 99 ILE A N 1
ATOM 775 C CA . ILE A 1 99 ? 22.396 7.644 -12.926 1.00 72.50 99 ILE A CA 1
ATOM 776 C C . ILE A 1 99 ? 23.682 7.165 -13.581 1.00 72.50 99 ILE A C 1
ATOM 778 O O . ILE A 1 99 ? 24.381 7.944 -14.227 1.00 72.50 99 ILE A O 1
ATOM 782 N N . ASP A 1 100 ? 23.999 5.890 -13.383 1.00 72.00 100 ASP A N 1
ATOM 783 C CA . ASP A 1 100 ? 25.055 5.223 -14.129 1.00 72.00 100 ASP A CA 1
ATOM 784 C C . ASP A 1 100 ? 24.533 5.046 -15.559 1.00 72.00 100 ASP A C 1
ATOM 786 O O . ASP A 1 100 ? 23.907 4.047 -15.917 1.00 72.00 100 ASP A O 1
ATOM 790 N N . LYS A 1 101 ? 24.619 6.125 -16.342 1.00 73.38 101 LYS A N 1
ATOM 791 C CA . LYS A 1 101 ? 24.303 6.105 -17.761 1.00 73.38 101 LYS A CA 1
ATOM 792 C C . LYS A 1 101 ? 25.581 5.636 -18.440 1.00 73.38 101 LYS A C 1
ATOM 794 O O . LYS A 1 101 ? 26.478 6.467 -18.592 1.00 73.38 101 LYS A O 1
ATOM 799 N N . PRO A 1 102 ? 25.685 4.352 -18.837 1.00 77.00 102 PRO A N 1
ATOM 800 C CA . PRO A 1 102 ? 26.828 3.919 -19.614 1.00 77.00 102 PRO A CA 1
ATOM 801 C C . PRO A 1 102 ? 26.920 4.840 -20.823 1.00 77.00 102 PRO A C 1
ATOM 803 O O . PRO A 1 102 ? 25.921 5.086 -21.513 1.00 77.00 102 PRO A O 1
ATOM 806 N N . GLU A 1 103 ? 28.099 5.422 -21.006 1.00 77.31 103 GLU A N 1
ATOM 807 C CA . GLU A 1 103 ? 28.355 6.297 -22.133 1.00 77.31 103 GLU A CA 1
ATOM 808 C C . GLU A 1 103 ? 28.014 5.505 -23.403 1.00 77.31 103 GLU A C 1
ATOM 810 O O . GLU A 1 103 ? 28.429 4.344 -23.526 1.00 77.31 103 GLU A O 1
ATOM 815 N N . PRO A 1 104 ? 27.173 6.048 -24.305 1.00 76.88 104 PRO A N 1
ATOM 816 C CA . PRO A 1 104 ? 26.848 5.331 -25.523 1.00 76.88 104 PRO A CA 1
ATOM 817 C C . PRO A 1 104 ? 28.166 5.007 -26.233 1.00 76.88 104 PRO A C 1
ATOM 819 O O . PRO A 1 104 ? 29.029 5.885 -26.317 1.00 76.88 104 PRO A O 1
ATOM 822 N N . PRO A 1 105 ? 28.356 3.766 -26.717 1.00 77.00 105 PRO A N 1
ATOM 823 C CA . PRO A 1 105 ? 29.601 3.394 -27.365 1.00 77.00 105 PRO A CA 1
ATOM 824 C C . PRO A 1 105 ? 29.882 4.392 -28.485 1.00 77.00 105 PRO A C 1
ATOM 826 O O . PRO A 1 105 ? 29.007 4.663 -29.312 1.00 77.00 105 PRO A O 1
ATOM 829 N N . MET A 1 106 ? 31.090 4.959 -28.494 1.00 72.31 106 MET A N 1
ATOM 830 C CA . MET A 1 106 ? 31.514 5.859 -29.558 1.00 72.31 106 MET A CA 1
ATOM 831 C C . MET A 1 106 ? 31.442 5.103 -30.889 1.00 72.31 106 MET A C 1
ATOM 833 O O . MET A 1 106 ? 32.284 4.255 -31.187 1.00 72.31 106 MET A O 1
ATOM 837 N N . LEU A 1 107 ? 30.419 5.394 -31.694 1.00 68.69 107 LEU A N 1
ATOM 838 C CA . LEU A 1 107 ? 30.307 4.895 -33.061 1.00 68.69 107 LEU A CA 1
ATOM 839 C C . LEU A 1 107 ? 31.349 5.622 -33.920 1.00 68.69 107 LEU A C 1
ATOM 841 O O . LEU A 1 107 ? 31.080 6.663 -34.510 1.00 68.69 107 LEU A O 1
ATOM 845 N N . ILE A 1 108 ? 32.564 5.075 -33.976 1.00 72.31 108 ILE A N 1
ATOM 846 C CA . ILE A 1 108 ? 33.649 5.566 -34.848 1.00 72.31 108 ILE A CA 1
ATOM 847 C C . ILE A 1 108 ? 33.302 5.334 -36.333 1.00 72.31 108 ILE A C 1
ATOM 849 O O . ILE A 1 108 ? 33.852 5.979 -37.224 1.00 72.31 108 ILE A O 1
ATOM 853 N N . GLN A 1 109 ? 32.367 4.423 -36.609 1.00 74.69 109 GLN A N 1
ATOM 854 C CA . GLN A 1 109 ? 31.881 4.090 -37.944 1.00 74.69 109 GLN A CA 1
ATOM 855 C C . GLN A 1 109 ? 30.354 4.259 -37.976 1.00 74.69 109 GLN A C 1
ATOM 857 O O . GLN A 1 109 ? 29.692 3.905 -36.992 1.00 74.69 109 GLN A O 1
ATOM 862 N N . PRO A 1 110 ? 29.770 4.768 -39.077 1.00 74.56 110 PRO A N 1
ATOM 863 C CA . PRO A 1 110 ? 28.324 4.741 -39.248 1.00 74.56 110 PRO A CA 1
ATOM 864 C C . PRO A 1 110 ? 27.855 3.285 -39.169 1.00 74.56 110 PRO A C 1
ATOM 866 O O . PRO A 1 110 ? 28.365 2.423 -39.883 1.00 74.56 110 PRO A O 1
ATOM 869 N N . THR A 1 111 ? 26.909 2.995 -38.277 1.00 72.88 111 THR A N 1
ATOM 870 C CA . THR A 1 111 ? 26.314 1.661 -38.208 1.00 72.88 111 THR A CA 1
ATOM 871 C C . THR A 1 111 ? 25.510 1.425 -39.475 1.00 72.88 111 THR A C 1
ATOM 873 O O . THR A 1 111 ? 24.566 2.153 -39.785 1.00 72.88 111 THR A O 1
ATOM 876 N N . GLU A 1 112 ? 25.896 0.408 -40.238 1.00 77.62 112 GLU A N 1
ATOM 877 C CA . GLU A 1 112 ? 25.091 -0.061 -41.356 1.00 77.62 112 GLU A CA 1
ATOM 878 C C . GLU A 1 112 ? 23.821 -0.702 -40.796 1.00 77.62 112 GLU A C 1
ATOM 880 O O . GLU A 1 112 ? 23.826 -1.830 -40.312 1.00 77.62 112 GLU A O 1
ATOM 885 N N . ILE A 1 113 ? 22.721 0.050 -40.832 1.00 84.38 113 ILE A N 1
ATOM 886 C CA . ILE A 1 113 ? 21.404 -0.401 -40.358 1.00 84.38 113 ILE A CA 1
ATOM 887 C C . ILE A 1 113 ? 20.777 -1.477 -41.260 1.00 84.38 113 ILE A C 1
ATOM 889 O O . ILE A 1 113 ? 19.835 -2.151 -40.849 1.00 84.38 113 ILE A O 1
ATOM 893 N N . TYR A 1 114 ? 21.308 -1.664 -42.472 1.00 85.62 114 TYR A N 1
ATOM 894 C CA . TYR A 1 114 ? 20.904 -2.704 -43.416 1.00 85.62 114 TYR A CA 1
ATOM 895 C C . TYR A 1 114 ? 22.134 -3.377 -44.017 1.00 85.62 114 TYR A C 1
ATOM 897 O O . TYR A 1 114 ? 23.141 -2.726 -44.287 1.00 85.62 114 TYR A O 1
ATOM 905 N N . HIS A 1 115 ? 22.035 -4.679 -44.272 1.00 83.94 115 HIS A N 1
ATOM 906 C CA . HIS A 1 115 ? 23.107 -5.425 -44.918 1.00 83.94 115 HIS A CA 1
ATOM 907 C C . HIS A 1 115 ? 23.222 -5.049 -46.401 1.00 83.94 115 HIS A C 1
ATOM 909 O O . HIS A 1 115 ? 22.232 -5.029 -47.126 1.00 83.94 115 HIS A O 1
ATOM 915 N N . LYS A 1 116 ? 24.449 -4.821 -46.877 1.00 83.81 116 LYS A N 1
ATOM 916 C CA . LYS A 1 116 ? 24.723 -4.445 -48.277 1.00 83.81 116 LYS A CA 1
ATOM 917 C C . LYS A 1 116 ? 24.507 -5.562 -49.299 1.00 83.81 116 LYS A C 1
ATOM 919 O O . LYS A 1 116 ? 24.222 -5.284 -50.458 1.00 83.81 116 LYS A O 1
ATOM 924 N N . HIS A 1 117 ? 24.700 -6.815 -48.889 1.00 84.38 117 HIS A N 1
ATOM 925 C CA . HIS A 1 117 ? 24.791 -7.956 -49.811 1.00 84.38 117 HIS A CA 1
ATOM 926 C C . HIS A 1 117 ? 23.676 -8.988 -49.633 1.00 84.38 117 HIS A C 1
ATOM 928 O O . HIS A 1 117 ? 23.623 -9.959 -50.383 1.00 84.38 117 HIS A O 1
ATOM 934 N N . ILE A 1 118 ? 22.802 -8.803 -48.643 1.00 82.94 118 ILE A N 1
ATOM 935 C CA . ILE A 1 118 ? 21.723 -9.739 -48.331 1.00 82.94 118 ILE A CA 1
ATOM 936 C C . ILE A 1 118 ? 20.459 -8.987 -47.920 1.00 82.94 118 ILE A C 1
ATOM 938 O O . ILE A 1 118 ? 20.524 -7.913 -47.329 1.00 82.94 118 ILE A O 1
ATOM 942 N N . GLY A 1 119 ? 19.308 -9.604 -48.181 1.00 82.88 119 GLY A N 1
ATOM 943 C CA . GLY A 1 119 ? 18.005 -9.040 -47.836 1.00 82.88 119 GLY A CA 1
ATOM 944 C C . GLY A 1 119 ? 17.534 -7.948 -48.799 1.00 82.88 119 GLY A C 1
ATOM 945 O O . GLY A 1 119 ? 18.246 -7.526 -49.707 1.00 82.88 119 GLY A O 1
ATOM 946 N N . GLN A 1 120 ? 16.283 -7.533 -48.621 1.00 84.88 120 GLN A N 1
ATOM 947 C CA . GLN A 1 120 ? 15.694 -6.402 -49.334 1.00 84.88 120 GLN A CA 1
ATOM 948 C C . GLN A 1 120 ? 15.712 -5.183 -48.415 1.00 84.88 120 GLN A C 1
ATOM 950 O O . GLN A 1 120 ? 15.464 -5.304 -47.215 1.00 84.88 120 GLN A O 1
ATOM 955 N N . LEU A 1 121 ? 15.982 -4.009 -48.982 1.00 87.06 121 LEU A N 1
ATOM 956 C CA . LEU A 1 121 ? 15.809 -2.755 -48.260 1.00 87.06 121 LEU A CA 1
ATOM 957 C C . LEU A 1 121 ? 14.314 -2.521 -48.001 1.00 87.06 121 LEU A C 1
ATOM 959 O O . LEU A 1 121 ? 13.510 -2.690 -48.927 1.00 87.06 121 LEU A O 1
ATOM 963 N N . PRO A 1 122 ? 13.924 -2.094 -46.787 1.00 88.25 122 PRO A N 1
ATOM 964 C CA . PRO A 1 122 ? 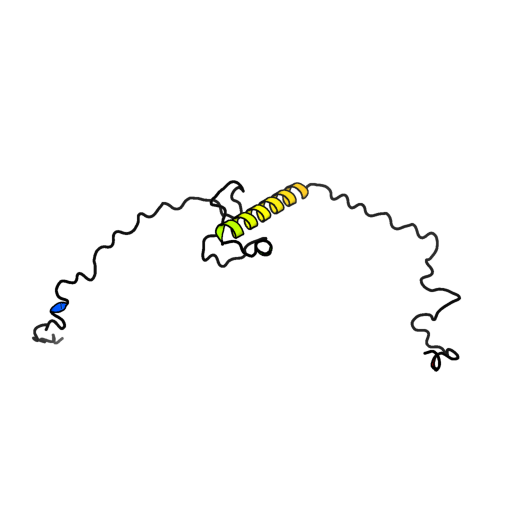12.561 -1.652 -46.538 1.00 88.25 122 PRO A CA 1
ATOM 965 C C . PRO A 1 122 ? 12.149 -0.579 -47.555 1.00 88.25 122 PRO A C 1
ATOM 967 O O . PRO A 1 122 ? 12.916 0.341 -47.837 1.00 88.25 122 PRO A O 1
ATOM 970 N N . ASN A 1 123 ? 10.938 -0.701 -48.103 1.00 88.62 123 ASN A N 1
ATOM 971 C CA . ASN A 1 123 ? 10.364 0.204 -49.110 1.00 88.62 123 ASN A CA 1
ATOM 972 C C . ASN A 1 123 ? 11.083 0.246 -50.472 1.00 88.62 123 ASN A C 1
ATOM 974 O O . ASN A 1 123 ? 10.890 1.194 -51.235 1.00 88.62 123 ASN A O 1
ATOM 978 N N . TYR A 1 124 ? 11.881 -0.765 -50.826 1.00 87.44 124 TYR A N 1
ATOM 979 C CA . TYR A 1 124 ? 12.351 -0.895 -52.204 1.00 87.44 124 TYR A CA 1
ATOM 980 C C . TYR A 1 124 ? 11.159 -1.098 -53.157 1.00 87.44 124 TYR A C 1
ATOM 982 O O . TYR A 1 124 ? 10.502 -2.134 -53.130 1.00 87.44 124 TYR A O 1
ATOM 990 N N . GLY A 1 125 ? 10.880 -0.097 -53.997 1.00 88.88 125 GLY A N 1
ATOM 991 C CA . GLY A 1 125 ? 9.749 -0.098 -54.938 1.00 88.88 125 GLY A CA 1
ATOM 992 C C . GLY A 1 125 ? 10.080 -0.586 -56.353 1.00 88.88 125 GLY A C 1
ATOM 993 O O . GLY A 1 125 ? 9.240 -0.486 -57.244 1.00 88.88 125 GLY A O 1
ATOM 994 N N . GLY A 1 126 ? 11.309 -1.054 -56.592 1.00 90.69 126 GLY A N 1
ATOM 995 C CA . GLY A 1 126 ? 11.733 -1.570 -57.893 1.00 90.69 126 GLY A CA 1
ATOM 996 C C . GLY A 1 126 ? 11.283 -3.012 -58.143 1.00 90.69 126 GLY A C 1
ATOM 997 O O . GLY A 1 126 ? 10.839 -3.719 -57.239 1.00 90.69 126 GLY A O 1
ATOM 998 N N . HIS A 1 127 ? 11.436 -3.477 -59.384 1.00 89.88 127 HIS A N 1
ATOM 999 C CA . HIS A 1 127 ? 11.161 -4.870 -59.731 1.00 89.88 127 HIS A CA 1
ATOM 1000 C C . HIS A 1 127 ? 12.185 -5.815 -59.085 1.00 89.88 127 HIS A C 1
ATOM 1002 O O . HIS A 1 127 ? 13.390 -5.636 -59.254 1.00 89.88 127 HIS A O 1
ATOM 1008 N N . ILE A 1 128 ? 11.702 -6.857 -58.401 1.00 89.19 128 ILE A N 1
ATOM 1009 C CA . ILE A 1 128 ? 12.533 -7.929 -57.845 1.00 89.19 128 ILE A CA 1
ATOM 1010 C C . ILE A 1 128 ? 12.184 -9.245 -58.558 1.00 89.19 128 ILE A C 1
ATOM 1012 O O . ILE A 1 128 ? 11.074 -9.761 -58.373 1.00 89.19 128 ILE A O 1
ATOM 1016 N N . PRO A 1 129 ? 13.109 -9.821 -59.344 1.00 90.19 129 PRO A N 1
ATOM 1017 C CA . PRO A 1 129 ? 12.876 -11.082 -60.035 1.00 90.19 129 PRO A CA 1
ATOM 1018 C C . PRO A 1 129 ? 12.538 -12.206 -59.055 1.00 90.19 129 PRO A C 1
ATOM 1020 O O . PRO A 1 129 ? 13.229 -12.415 -58.059 1.00 90.19 129 PRO A O 1
ATOM 1023 N N . GLY A 1 130 ? 11.460 -12.936 -59.332 1.00 86.38 130 GLY A N 1
ATOM 1024 C CA . GLY A 1 130 ? 11.059 -14.089 -58.526 1.00 86.38 130 GLY A CA 1
ATOM 1025 C C . GLY A 1 130 ? 10.444 -13.769 -57.160 1.00 86.38 130 GLY A C 1
ATOM 1026 O O . GLY A 1 130 ? 10.044 -14.699 -56.467 1.00 86.38 130 GLY A O 1
ATOM 1027 N N . ALA A 1 131 ? 10.307 -12.493 -56.774 1.00 84.19 131 ALA A N 1
ATOM 1028 C CA . ALA A 1 131 ? 9.723 -12.122 -55.481 1.00 84.19 131 ALA A CA 1
ATOM 1029 C C . ALA A 1 131 ? 8.279 -12.617 -55.313 1.00 84.19 131 ALA A C 1
ATOM 1031 O O . ALA A 1 131 ? 7.911 -13.052 -54.231 1.00 84.19 131 ALA A O 1
ATOM 1032 N N . ILE A 1 132 ? 7.494 -12.627 -56.395 1.00 81.62 132 ILE A N 1
ATOM 1033 C CA . ILE A 1 132 ? 6.105 -13.115 -56.388 1.00 81.62 132 ILE A CA 1
ATOM 1034 C C . ILE A 1 132 ? 5.981 -14.640 -56.242 1.00 81.62 132 ILE A C 1
ATOM 1036 O O . ILE A 1 132 ? 4.897 -15.135 -55.959 1.00 81.62 132 ILE A O 1
ATOM 1040 N N . PHE A 1 133 ? 7.068 -15.386 -56.456 1.00 85.94 133 PHE A N 1
ATOM 1041 C CA . PHE A 1 133 ? 7.092 -16.851 -56.370 1.00 85.94 133 PHE A CA 1
ATOM 1042 C C . PHE A 1 133 ? 7.791 -17.349 -55.099 1.00 85.94 133 PHE A C 1
ATOM 1044 O O . PHE A 1 133 ? 7.950 -18.555 -54.916 1.00 85.94 133 PHE A O 1
ATOM 1051 N N . ARG A 1 134 ? 8.241 -16.431 -54.234 1.00 75.56 134 ARG A N 1
ATOM 1052 C CA . ARG A 1 134 ? 8.843 -16.758 -52.942 1.00 75.56 134 ARG A CA 1
ATOM 1053 C C . ARG A 1 134 ? 7.717 -16.942 -51.922 1.00 75.56 134 ARG A C 1
ATOM 1055 O O . ARG A 1 134 ? 7.013 -15.982 -51.624 1.00 75.56 134 ARG A O 1
ATOM 1062 N N . ILE A 1 135 ? 7.543 -18.180 -51.460 1.00 51.19 135 ILE A N 1
ATOM 1063 C CA . ILE A 1 135 ? 6.608 -18.590 -50.399 1.00 51.19 135 ILE A CA 1
ATOM 1064 C C . ILE A 1 135 ? 7.319 -18.491 -49.050 1.00 51.19 135 ILE A C 1
ATOM 1066 O O . ILE A 1 135 ? 8.521 -18.851 -49.016 1.00 51.19 135 ILE A O 1
#

Organism: NCBI:txid1265417

Radius of gyration: 39.81 Å; chains: 1; bounding box: 101×53×92 Å

Foldseek 3Di:
DDDDDDDDPDDDPDPVCVPVPPCDPDDDDDDDPDDPDDDLLADDLPDLPSFDDPPDPDDQAQLVVQPPDDRSVSSSVSSSVNNVVVVVVVVCPPPPPPPPPPDPPPCPDPDPPDDPPDDDDPPPPDDDPCPVVDD